Protein AF-A0A3A2ZP68-F1 (afdb_monomer_lite)

Structure (mmCIF, N/CA/C/O backbone):
data_AF-A0A3A2ZP68-F1
#
_entry.id   AF-A0A3A2ZP68-F1
#
loop_
_atom_site.group_PDB
_atom_site.id
_atom_site.type_symbol
_atom_site.label_atom_id
_atom_site.label_alt_id
_atom_site.label_comp_id
_atom_site.label_asym_id
_atom_site.label_entity_id
_atom_site.label_seq_id
_atom_site.pdbx_PDB_ins_code
_atom_site.Cartn_x
_atom_site.Cartn_y
_atom_site.Cartn_z
_atom_site.occupancy
_atom_site.B_iso_or_equiv
_atom_site.auth_seq_id
_atom_site.auth_comp_id
_atom_site.auth_asym_id
_atom_site.auth_atom_id
_atom_site.pdbx_PDB_model_num
ATOM 1 N N . MET A 1 1 ? -14.254 -4.534 0.484 1.00 59.16 1 MET A N 1
ATOM 2 C CA . MET A 1 1 ? -13.164 -5.534 0.314 1.00 59.16 1 MET A CA 1
ATOM 3 C C . MET A 1 1 ? -13.073 -6.139 -1.090 1.00 59.16 1 MET A C 1
ATOM 5 O O . MET A 1 1 ? -11.967 -6.202 -1.612 1.00 59.16 1 MET A O 1
ATOM 9 N N . ALA A 1 2 ? -14.177 -6.556 -1.731 1.00 69.75 2 ALA A N 1
ATOM 10 C CA . ALA A 1 2 ? -14.132 -7.101 -3.101 1.00 69.75 2 ALA A CA 1
ATOM 11 C C . ALA A 1 2 ? -13.522 -6.118 -4.128 1.00 69.75 2 ALA A C 1
ATOM 13 O O . ALA A 1 2 ? -12.656 -6.515 -4.902 1.00 69.75 2 ALA A O 1
ATOM 14 N N . ASN A 1 3 ? -13.886 -4.831 -4.035 1.00 83.38 3 ASN A N 1
ATOM 15 C CA . ASN A 1 3 ? -13.344 -3.747 -4.866 1.00 83.38 3 ASN A CA 1
ATOM 16 C C . ASN A 1 3 ? -11.812 -3.588 -4.712 1.00 83.38 3 ASN A C 1
ATOM 18 O O . ASN A 1 3 ? -11.081 -3.606 -5.694 1.00 83.38 3 ASN A O 1
ATOM 22 N N . ALA A 1 4 ? -11.292 -3.575 -3.477 1.00 87.81 4 ALA A N 1
ATOM 23 C CA . ALA A 1 4 ? -9.848 -3.477 -3.215 1.00 87.81 4 ALA A CA 1
ATOM 24 C C . ALA A 1 4 ? -9.041 -4.610 -3.884 1.00 87.81 4 ALA A C 1
ATOM 26 O O . ALA A 1 4 ? -7.982 -4.380 -4.470 1.00 87.81 4 ALA A O 1
ATOM 27 N N . MET A 1 5 ? -9.560 -5.842 -3.835 1.00 90.06 5 MET A N 1
ATOM 28 C CA . MET A 1 5 ? -8.917 -6.995 -4.474 1.00 90.06 5 MET A CA 1
ATOM 29 C C . MET A 1 5 ? -8.988 -6.948 -6.000 1.00 90.06 5 MET A C 1
ATOM 31 O O . MET A 1 5 ? -8.074 -7.431 -6.670 1.00 90.06 5 MET A O 1
ATOM 35 N N . GLU A 1 6 ? -10.059 -6.398 -6.562 1.00 92.06 6 GLU A N 1
ATOM 36 C CA . GLU A 1 6 ? -10.162 -6.160 -7.999 1.00 92.06 6 GLU A CA 1
ATOM 37 C C . GLU A 1 6 ? -9.165 -5.090 -8.455 1.00 92.06 6 GLU A C 1
ATOM 39 O O . GLU A 1 6 ? -8.379 -5.352 -9.367 1.00 92.06 6 GLU A O 1
ATOM 44 N N . GLN A 1 7 ? -9.095 -3.960 -7.745 1.00 91.50 7 GLN A N 1
ATOM 45 C CA . GLN A 1 7 ? -8.148 -2.881 -8.026 1.00 91.50 7 GLN A CA 1
ATOM 46 C C . GLN A 1 7 ? -6.696 -3.371 -7.972 1.00 91.50 7 GLN A C 1
ATOM 48 O O . GLN A 1 7 ? -5.915 -3.123 -8.892 1.00 91.50 7 GLN A O 1
ATOM 53 N N . LEU A 1 8 ? -6.337 -4.153 -6.947 1.00 93.19 8 LEU A N 1
ATOM 54 C CA . LEU A 1 8 ? -5.004 -4.748 -6.833 1.00 93.19 8 LEU A CA 1
ATOM 55 C C . LEU A 1 8 ? -4.684 -5.691 -8.004 1.00 93.19 8 LEU A C 1
ATOM 57 O O . LEU A 1 8 ? -3.565 -5.693 -8.519 1.00 93.19 8 LEU A O 1
ATOM 61 N N . ARG A 1 9 ? -5.653 -6.501 -8.449 1.00 92.81 9 ARG A N 1
ATOM 62 C CA . ARG A 1 9 ? -5.469 -7.393 -9.605 1.00 92.81 9 ARG A CA 1
ATOM 63 C C . ARG A 1 9 ? -5.262 -6.614 -10.895 1.00 92.81 9 ARG A C 1
ATOM 65 O O . ARG A 1 9 ? -4.487 -7.071 -11.732 1.00 92.81 9 ARG A O 1
ATOM 72 N N . THR A 1 10 ? -5.942 -5.486 -11.060 1.00 91.62 10 THR A N 1
ATOM 73 C CA . THR A 1 10 ? -5.745 -4.593 -12.204 1.00 91.62 10 THR A CA 1
ATOM 74 C C . THR A 1 10 ? -4.335 -4.012 -12.182 1.00 91.62 10 THR A C 1
ATOM 76 O O . THR A 1 10 ? -3.589 -4.251 -13.126 1.00 91.62 10 THR A O 1
ATOM 79 N N . LEU A 1 11 ? -3.899 -3.433 -11.057 1.00 91.50 11 LEU A N 1
ATOM 80 C CA . LEU A 1 11 ? -2.529 -2.921 -10.899 1.00 91.50 11 LEU A CA 1
ATOM 81 C C . LEU A 1 11 ? -1.460 -3.985 -11.196 1.00 91.50 11 LEU A C 1
ATOM 83 O O . LEU A 1 11 ? -0.482 -3.726 -11.896 1.00 91.50 11 LEU A O 1
ATOM 87 N N . LEU A 1 12 ? -1.657 -5.214 -10.709 1.00 90.75 12 LEU A N 1
ATOM 88 C CA . LEU A 1 12 ? -0.751 -6.329 -10.993 1.00 90.75 12 LEU A CA 1
ATOM 89 C C . LEU A 1 12 ? -0.748 -6.736 -12.470 1.00 90.75 12 LEU A C 1
ATOM 91 O O . LEU A 1 12 ? 0.290 -7.152 -12.984 1.00 90.75 12 LEU A O 1
ATOM 95 N N . LYS A 1 13 ? -1.894 -6.682 -13.156 1.00 89.06 13 LYS A N 1
ATOM 96 C CA . LYS A 1 13 ? -1.957 -6.967 -14.596 1.00 89.06 13 LYS A CA 1
ATOM 97 C C . LYS A 1 13 ? -1.229 -5.888 -15.388 1.00 89.06 13 LYS A C 1
ATOM 99 O O . LYS A 1 13 ? -0.482 -6.249 -16.294 1.00 89.06 13 LYS A O 1
ATOM 104 N N . ASP A 1 14 ? -1.401 -4.626 -15.018 1.00 85.94 14 ASP A N 1
ATOM 105 C CA . ASP A 1 14 ? -0.794 -3.490 -15.707 1.00 85.94 14 ASP A CA 1
ATOM 106 C C . ASP A 1 14 ? 0.735 -3.544 -15.617 1.00 85.94 14 ASP A C 1
ATOM 108 O O . ASP A 1 14 ? 1.416 -3.457 -16.638 1.00 85.94 14 ASP A O 1
ATOM 112 N N . GLU A 1 15 ? 1.289 -3.823 -14.433 1.00 84.44 15 GLU A N 1
ATOM 113 C CA . GLU A 1 15 ? 2.745 -3.943 -14.263 1.00 84.44 15 GLU A CA 1
ATOM 114 C C . GLU A 1 15 ? 3.328 -5.231 -14.879 1.00 84.44 15 GLU A C 1
ATOM 116 O O . GLU A 1 15 ? 4.492 -5.254 -15.275 1.00 84.44 15 GLU A O 1
ATOM 121 N N . ARG A 1 16 ? 2.548 -6.320 -14.996 1.00 80.88 16 ARG A N 1
ATOM 122 C CA . ARG A 1 16 ? 3.030 -7.596 -15.577 1.00 80.88 16 ARG A CA 1
ATOM 123 C C . ARG A 1 16 ? 2.875 -7.695 -17.093 1.00 80.88 16 ARG A C 1
ATOM 125 O O . ARG A 1 16 ? 3.571 -8.504 -17.703 1.00 80.88 16 ARG A O 1
ATOM 132 N N . ARG A 1 17 ? 1.919 -6.978 -17.690 1.00 74.38 17 ARG A N 1
ATOM 133 C CA . ARG A 1 17 ? 1.573 -7.079 -19.123 1.00 74.38 17 ARG A CA 1
ATOM 134 C C . ARG A 1 17 ? 1.768 -5.780 -19.897 1.00 74.38 17 ARG A C 1
ATOM 136 O O . ARG A 1 17 ? 1.651 -5.803 -21.120 1.00 74.38 17 ARG A O 1
ATOM 143 N N . GLY A 1 18 ? 2.049 -4.673 -19.218 1.00 69.62 18 GLY A N 1
ATOM 144 C CA . GLY A 1 18 ? 2.324 -3.402 -19.869 1.00 69.62 18 GLY A CA 1
ATOM 145 C C . GLY A 1 18 ? 3.644 -3.424 -20.652 1.00 69.62 18 GLY A C 1
ATOM 146 O O . GLY A 1 18 ? 4.587 -4.120 -20.263 1.00 69.62 18 GLY A O 1
ATOM 147 N N . PRO A 1 19 ? 3.746 -2.659 -21.754 1.00 72.88 19 PRO A N 1
ATOM 148 C CA . PRO A 1 19 ? 5.028 -2.417 -22.402 1.00 72.88 19 PRO A CA 1
ATOM 149 C C . PRO A 1 19 ? 5.997 -1.758 -21.408 1.00 72.88 19 PRO A C 1
ATOM 151 O O . PRO A 1 19 ? 5.599 -0.903 -20.616 1.00 72.88 19 PRO A O 1
ATOM 154 N N . LEU A 1 20 ? 7.275 -2.153 -21.452 1.00 70.44 20 LEU A N 1
ATOM 155 C CA . LEU A 1 20 ? 8.339 -1.604 -20.602 1.00 70.44 20 LEU A CA 1
ATOM 156 C C . LEU A 1 20 ? 8.630 -0.148 -20.994 1.00 70.44 20 LEU A C 1
ATOM 158 O O . LEU A 1 20 ? 9.574 0.144 -21.726 1.00 70.44 20 LEU A O 1
ATOM 162 N N . GLN A 1 21 ? 7.779 0.768 -20.545 1.00 79.06 21 GLN A N 1
ATOM 163 C CA . GLN A 1 21 ? 7.872 2.190 -20.835 1.00 79.06 21 GLN A CA 1
ATOM 164 C C . GLN A 1 21 ? 7.664 3.007 -19.566 1.00 79.06 21 GLN A C 1
ATOM 166 O O . GLN A 1 21 ? 6.819 2.713 -18.716 1.00 79.06 21 GLN A O 1
ATOM 171 N N . THR A 1 22 ? 8.481 4.042 -19.421 1.00 83.50 22 THR A N 1
ATOM 172 C CA . THR A 1 22 ? 8.373 4.993 -18.325 1.00 83.50 22 THR A CA 1
ATOM 173 C C . THR A 1 22 ? 8.751 6.377 -18.819 1.00 83.50 22 THR A C 1
ATOM 175 O O . THR A 1 22 ? 9.729 6.542 -19.542 1.00 83.50 22 THR A O 1
ATOM 178 N N . VAL A 1 23 ? 7.955 7.367 -18.424 1.00 84.38 23 VAL A N 1
ATOM 179 C CA . VAL A 1 23 ? 8.246 8.797 -18.617 1.00 84.38 23 VAL A CA 1
ATOM 180 C C . VAL A 1 23 ? 8.885 9.409 -17.368 1.00 84.38 23 VAL A C 1
ATOM 182 O O . VAL A 1 23 ? 9.080 10.617 -17.283 1.00 84.38 23 VAL A O 1
ATOM 185 N N . ASN A 1 24 ? 9.185 8.583 -16.362 1.00 87.69 24 ASN A N 1
ATOM 186 C CA . ASN A 1 24 ? 9.782 9.040 -15.121 1.00 87.69 24 ASN A CA 1
ATOM 187 C C . ASN A 1 24 ? 11.243 9.456 -15.363 1.00 87.69 24 ASN A C 1
ATOM 189 O O . ASN A 1 24 ? 12.063 8.637 -15.785 1.00 87.69 24 ASN A O 1
ATOM 193 N N . HIS A 1 25 ? 11.564 10.712 -15.052 1.00 85.19 25 HIS A N 1
ATOM 194 C CA . HIS A 1 25 ? 12.891 11.293 -15.262 1.00 85.19 25 HIS A CA 1
ATOM 195 C C . HIS A 1 25 ? 14.004 10.554 -14.499 1.00 85.19 25 HIS A C 1
ATOM 197 O O . HIS A 1 25 ? 15.108 10.426 -15.021 1.00 85.19 25 HIS A O 1
ATOM 203 N N . TYR A 1 26 ? 13.698 9.939 -13.349 1.00 87.88 26 TYR A N 1
ATOM 204 C CA . TYR A 1 26 ? 14.665 9.144 -12.585 1.00 87.88 26 TYR A CA 1
ATOM 205 C C . TYR A 1 26 ? 15.138 7.881 -13.312 1.00 87.88 26 TYR A C 1
ATOM 207 O O . TYR A 1 26 ? 16.093 7.246 -12.869 1.00 87.88 26 TYR A O 1
ATOM 215 N N . PHE A 1 27 ? 14.484 7.450 -14.396 1.00 89.69 27 PHE A N 1
ATOM 216 C CA . PHE A 1 27 ? 14.969 6.309 -15.172 1.00 89.69 27 PHE A CA 1
ATOM 217 C C . PHE A 1 27 ? 16.373 6.567 -15.734 1.00 89.69 27 PHE A C 1
ATOM 219 O O . PHE A 1 27 ? 17.237 5.696 -15.621 1.00 89.69 27 PHE A O 1
ATOM 226 N N . ALA A 1 28 ? 16.610 7.766 -16.277 1.00 88.81 28 ALA A N 1
ATOM 227 C CA . ALA A 1 28 ? 17.911 8.147 -16.818 1.00 88.81 28 ALA A CA 1
ATOM 228 C C . ALA A 1 28 ? 18.984 8.177 -15.718 1.00 88.81 28 ALA A C 1
ATOM 230 O O . ALA A 1 28 ? 20.053 7.591 -15.892 1.00 88.81 28 ALA A O 1
ATOM 231 N N . ASP A 1 29 ? 18.658 8.757 -14.560 1.00 91.25 29 ASP A N 1
ATOM 232 C CA . ASP A 1 29 ? 19.562 8.830 -13.407 1.00 91.25 29 ASP A CA 1
ATOM 233 C C . ASP A 1 29 ? 19.895 7.438 -12.854 1.00 91.25 29 ASP A C 1
ATOM 235 O O . ASP A 1 29 ? 21.055 7.108 -12.608 1.00 91.25 29 ASP A O 1
ATOM 239 N N . ASN A 1 30 ? 18.884 6.571 -12.718 1.00 89.31 30 ASN A N 1
ATOM 240 C CA . ASN A 1 30 ? 19.071 5.188 -12.280 1.00 89.31 30 ASN A CA 1
ATOM 241 C C . ASN A 1 30 ? 19.948 4.394 -13.255 1.00 89.31 30 ASN A C 1
ATOM 243 O O . ASN A 1 30 ? 20.747 3.564 -12.811 1.00 89.31 30 ASN A O 1
ATOM 247 N N . LEU A 1 31 ? 19.800 4.636 -14.561 1.00 90.94 31 LEU A N 1
ATOM 248 C CA . LEU A 1 31 ? 20.602 3.988 -15.593 1.00 90.94 31 LEU A CA 1
ATOM 249 C C . LEU A 1 31 ? 22.055 4.455 -15.546 1.00 90.94 31 LEU A C 1
ATOM 251 O O . LEU A 1 31 ? 22.953 3.615 -15.588 1.00 90.94 31 LEU A O 1
ATOM 255 N N . ALA A 1 32 ? 22.289 5.760 -15.405 1.00 89.44 32 ALA A N 1
ATOM 256 C CA . ALA A 1 32 ? 23.627 6.315 -15.233 1.00 89.44 32 ALA A CA 1
ATOM 257 C C . ALA A 1 32 ? 24.313 5.731 -13.988 1.00 89.44 32 ALA A C 1
ATOM 259 O O . ALA A 1 32 ? 25.397 5.162 -14.102 1.00 89.44 32 ALA A O 1
ATOM 260 N N . ALA A 1 33 ? 23.634 5.752 -12.838 1.00 88.81 33 ALA A N 1
ATOM 261 C CA . ALA A 1 33 ? 24.162 5.210 -11.588 1.00 88.81 33 ALA A CA 1
ATOM 262 C C . ALA A 1 33 ? 24.459 3.702 -11.673 1.00 88.81 33 ALA A C 1
ATOM 264 O O . ALA A 1 33 ? 25.475 3.230 -11.169 1.00 88.81 33 ALA A O 1
ATOM 265 N N . THR A 1 34 ? 23.593 2.926 -12.336 1.00 88.94 34 THR A N 1
ATOM 266 C CA . THR A 1 34 ? 23.800 1.478 -12.502 1.00 88.94 34 THR A CA 1
ATOM 267 C C . THR A 1 34 ? 24.992 1.180 -13.423 1.00 88.94 34 THR A C 1
ATOM 269 O O . THR A 1 34 ? 25.767 0.261 -13.149 1.00 88.94 34 THR A O 1
ATOM 272 N N . ARG A 1 35 ? 25.174 1.970 -14.489 1.00 87.75 35 ARG A N 1
ATOM 273 C CA . ARG A 1 35 ? 26.330 1.858 -15.392 1.00 87.75 35 ARG A CA 1
ATOM 274 C C . ARG A 1 35 ? 27.636 2.234 -14.698 1.00 87.75 35 ARG A C 1
ATOM 276 O O . ARG A 1 35 ? 28.637 1.550 -14.892 1.00 87.75 35 ARG A O 1
ATOM 283 N N . GLU A 1 36 ? 27.625 3.280 -13.878 1.00 85.25 36 GLU A N 1
ATOM 284 C CA . GLU A 1 36 ? 28.784 3.706 -13.089 1.00 85.25 36 GLU A CA 1
ATOM 285 C C . GLU A 1 36 ? 29.184 2.647 -12.052 1.00 85.25 36 GLU A C 1
ATOM 287 O O . GLU A 1 36 ? 30.341 2.226 -12.022 1.00 85.25 36 GLU A O 1
ATOM 292 N N . GLU A 1 37 ? 28.221 2.128 -11.280 1.00 83.94 37 GLU A N 1
ATOM 293 C CA . GLU A 1 37 ? 28.422 1.007 -10.347 1.00 83.94 37 GLU A CA 1
ATOM 294 C C . GLU A 1 37 ? 29.089 -0.183 -11.057 1.00 83.94 37 GLU A C 1
ATOM 296 O O . GLU A 1 37 ? 30.061 -0.769 -10.567 1.00 83.94 37 GLU A O 1
ATOM 301 N N . ARG A 1 38 ? 28.608 -0.514 -12.260 1.00 81.75 38 ARG A N 1
ATOM 302 C CA . ARG A 1 38 ? 29.172 -1.601 -13.057 1.00 81.75 38 ARG A CA 1
ATOM 303 C C . ARG A 1 38 ? 30.585 -1.307 -13.538 1.00 81.75 38 ARG A C 1
ATOM 305 O O . ARG A 1 38 ? 31.433 -2.194 -13.435 1.00 81.75 38 ARG A O 1
ATOM 312 N N . PHE A 1 39 ? 30.838 -0.107 -14.050 1.00 77.94 39 PHE A N 1
ATOM 313 C CA . PHE A 1 39 ? 32.158 0.302 -14.520 1.00 77.94 39 PHE A CA 1
ATOM 314 C C . PHE A 1 39 ? 33.201 0.184 -13.402 1.00 77.94 39 PHE A C 1
ATOM 316 O O . PHE A 1 39 ? 34.254 -0.421 -13.600 1.00 77.94 39 PHE A O 1
ATOM 323 N N . LEU A 1 40 ? 32.858 0.653 -12.199 1.00 73.62 40 LEU A N 1
ATOM 324 C CA . LEU A 1 40 ? 33.704 0.525 -11.012 1.00 73.62 40 LEU A CA 1
ATOM 325 C C . LEU A 1 40 ? 33.939 -0.942 -10.619 1.00 73.62 40 LEU A C 1
ATOM 327 O O . LEU A 1 40 ? 35.036 -1.304 -10.201 1.00 73.62 40 LEU A O 1
ATOM 331 N N . SER A 1 41 ? 32.935 -1.808 -10.789 1.00 69.50 41 SER A N 1
ATOM 332 C CA . SER A 1 41 ? 33.039 -3.231 -10.435 1.00 69.50 41 SER A CA 1
ATOM 333 C C . SER A 1 41 ? 33.843 -4.088 -11.427 1.00 69.50 41 SER A C 1
ATOM 335 O O . SER A 1 41 ? 34.263 -5.193 -11.075 1.00 69.50 41 SER A O 1
ATOM 337 N N . LYS A 1 42 ? 34.052 -3.632 -12.672 1.00 65.69 42 LYS A N 1
ATOM 338 C CA . LYS A 1 42 ? 34.622 -4.457 -13.753 1.00 65.69 42 LYS A CA 1
ATOM 339 C C . LYS A 1 42 ? 35.590 -3.673 -14.647 1.00 65.69 42 LYS A C 1
ATOM 341 O O . LYS A 1 42 ? 35.252 -3.265 -15.752 1.00 65.69 42 LYS A O 1
ATOM 346 N N . LEU A 1 43 ? 36.854 -3.588 -14.233 1.00 61.47 43 LEU A N 1
ATOM 347 C CA . LEU A 1 43 ? 37.968 -3.053 -15.037 1.00 61.47 43 LEU A CA 1
ATOM 348 C C . LEU A 1 43 ? 38.523 -4.066 -16.068 1.00 61.47 43 LEU A C 1
ATOM 350 O O . LEU A 1 43 ? 39.736 -4.249 -16.174 1.00 61.47 43 LEU A O 1
ATOM 354 N N . LYS A 1 44 ? 37.670 -4.776 -16.822 1.00 63.38 44 LYS A N 1
ATOM 355 C CA . LYS A 1 44 ? 38.120 -5.788 -17.803 1.00 63.38 44 LYS A CA 1
ATOM 356 C C . LYS A 1 44 ? 37.536 -5.519 -19.190 1.00 63.38 44 LYS A C 1
ATOM 358 O O . LYS A 1 44 ? 36.338 -5.298 -19.315 1.00 63.38 44 LYS A O 1
ATOM 363 N N . LYS A 1 45 ? 38.375 -5.577 -20.235 1.00 63.28 45 LYS A N 1
ATOM 364 C CA . LYS A 1 45 ? 37.937 -5.524 -21.644 1.00 63.28 45 LYS A CA 1
ATOM 365 C C . LYS A 1 45 ? 36.964 -6.677 -21.910 1.00 63.28 45 LYS A C 1
ATOM 367 O O . LYS A 1 45 ? 37.362 -7.835 -21.794 1.00 63.28 45 LYS A O 1
ATOM 372 N N . ARG A 1 46 ? 35.719 -6.351 -22.255 1.00 68.00 46 ARG A N 1
ATOM 373 C CA . ARG A 1 46 ? 34.681 -7.313 -22.650 1.00 68.00 46 ARG A CA 1
ATOM 374 C C . ARG A 1 46 ? 34.519 -7.328 -24.170 1.00 68.00 46 ARG A C 1
ATOM 376 O O . ARG A 1 46 ? 34.895 -6.371 -24.846 1.00 68.00 46 ARG A O 1
ATOM 383 N N . SER A 1 47 ? 33.982 -8.427 -24.694 1.00 80.00 47 SER A N 1
ATOM 384 C CA . SER A 1 47 ? 33.520 -8.494 -26.087 1.00 80.00 47 SER A CA 1
ATOM 385 C C . SER A 1 47 ? 32.286 -7.602 -26.280 1.00 80.00 47 SER A C 1
ATOM 387 O O . SER A 1 47 ? 31.557 -7.342 -25.321 1.00 80.00 47 SER A O 1
ATOM 389 N N . ASN A 1 48 ? 32.016 -7.181 -27.517 1.00 81.19 48 ASN A N 1
ATOM 390 C CA . ASN A 1 48 ? 30.826 -6.395 -27.859 1.00 81.19 48 ASN A CA 1
ATOM 391 C C . ASN A 1 48 ? 29.522 -7.100 -27.441 1.00 81.19 48 ASN A C 1
ATOM 393 O O . ASN A 1 48 ? 28.602 -6.445 -26.958 1.00 81.19 48 ASN A O 1
ATOM 397 N N . ASP A 1 49 ? 29.464 -8.431 -27.552 1.00 86.75 49 ASP A N 1
ATOM 398 C CA . ASP A 1 49 ? 28.276 -9.213 -27.183 1.00 86.75 49 ASP A CA 1
ATOM 399 C C . ASP A 1 49 ? 28.003 -9.173 -25.674 1.00 86.75 49 ASP A C 1
ATOM 401 O O . ASP A 1 49 ? 26.864 -9.024 -25.235 1.00 86.75 49 ASP A O 1
ATOM 405 N N . GLU A 1 50 ? 29.056 -9.252 -24.856 1.00 85.62 50 GLU A N 1
ATOM 406 C CA . GLU A 1 50 ? 28.923 -9.162 -23.399 1.00 85.62 50 GLU A CA 1
ATOM 407 C C . GLU A 1 50 ? 28.489 -7.760 -22.959 1.00 85.62 50 GLU A C 1
ATOM 409 O O . GLU A 1 50 ? 27.726 -7.630 -22.001 1.00 85.62 50 GLU A O 1
ATOM 414 N N . GLN A 1 51 ? 28.948 -6.722 -23.664 1.00 83.62 51 GLN A N 1
ATOM 415 C CA . GLN A 1 51 ? 28.527 -5.346 -23.415 1.00 83.62 51 GLN A CA 1
ATOM 416 C C . GLN A 1 51 ? 27.042 -5.150 -23.745 1.00 83.62 51 GLN A C 1
ATOM 418 O O . GLN A 1 51 ? 26.323 -4.533 -22.965 1.00 83.62 51 GLN A O 1
ATOM 423 N N . ALA A 1 52 ? 26.558 -5.729 -24.847 1.00 88.50 52 ALA A N 1
ATOM 424 C CA . ALA A 1 52 ? 25.145 -5.660 -25.211 1.00 88.50 52 ALA A CA 1
ATOM 425 C C . ALA A 1 52 ? 24.243 -6.341 -24.164 1.00 88.50 52 ALA A C 1
ATOM 427 O O . ALA A 1 52 ? 23.200 -5.801 -23.792 1.00 88.50 52 ALA A O 1
ATOM 428 N N . VAL A 1 53 ? 24.659 -7.503 -23.644 1.00 90.50 53 VAL A N 1
ATOM 429 C CA . VAL A 1 53 ? 23.949 -8.199 -22.553 1.00 90.50 53 VAL A CA 1
ATOM 430 C C . VAL A 1 53 ? 23.904 -7.337 -21.291 1.00 90.50 53 VAL A C 1
ATOM 432 O O . VAL A 1 53 ? 22.854 -7.201 -20.658 1.00 90.50 53 VAL A O 1
ATOM 435 N N . ASP A 1 54 ? 25.036 -6.736 -20.937 1.00 88.12 54 ASP A N 1
ATOM 436 C CA . ASP A 1 54 ? 25.148 -5.832 -19.802 1.00 88.12 54 ASP A CA 1
ATOM 437 C C . ASP A 1 54 ? 24.214 -4.614 -19.961 1.00 88.12 54 ASP A C 1
ATOM 439 O O . ASP A 1 54 ? 23.458 -4.289 -19.039 1.00 88.12 54 ASP A O 1
ATOM 443 N N . ASP A 1 55 ? 24.204 -3.972 -21.126 1.00 88.88 55 ASP A N 1
ATOM 444 C CA . ASP A 1 55 ? 23.370 -2.798 -21.389 1.00 88.88 55 ASP A CA 1
ATOM 445 C C . ASP A 1 55 ? 21.876 -3.116 -21.259 1.00 88.88 55 ASP A C 1
ATOM 447 O O . ASP A 1 55 ? 21.142 -2.378 -20.596 1.00 88.88 55 ASP A O 1
ATOM 451 N N . ILE A 1 56 ? 21.428 -4.246 -21.816 1.00 91.38 56 ILE A N 1
ATOM 452 C CA . ILE A 1 56 ? 20.044 -4.718 -21.663 1.00 91.38 56 ILE A CA 1
ATOM 453 C C . ILE A 1 56 ? 19.724 -4.937 -20.183 1.00 91.38 56 ILE A C 1
ATOM 455 O O . ILE A 1 56 ? 18.682 -4.492 -19.697 1.00 91.38 56 ILE A O 1
ATOM 459 N N . HIS A 1 57 ? 20.625 -5.582 -19.441 1.00 91.94 57 HIS A N 1
ATOM 460 C CA . HIS A 1 57 ? 20.434 -5.806 -18.014 1.00 91.94 57 HIS A CA 1
ATOM 461 C C . HIS A 1 57 ? 20.311 -4.487 -17.233 1.00 91.94 57 HIS A C 1
ATOM 463 O O . HIS A 1 57 ? 19.466 -4.379 -16.345 1.00 91.94 57 HIS A O 1
ATOM 469 N N . ASP A 1 58 ? 21.130 -3.476 -17.528 1.00 91.19 58 ASP A N 1
ATOM 470 C CA . ASP A 1 58 ? 21.086 -2.192 -16.814 1.00 91.19 58 ASP A CA 1
ATOM 471 C C . ASP A 1 58 ? 19.827 -1.394 -17.118 1.00 91.19 58 ASP A C 1
ATOM 473 O O . ASP A 1 58 ? 19.252 -0.788 -16.208 1.00 91.19 58 ASP A O 1
ATOM 477 N N . ILE A 1 59 ? 19.354 -1.455 -18.362 1.00 91.19 59 ILE A N 1
ATOM 478 C CA . ILE A 1 59 ? 18.064 -0.893 -18.767 1.00 91.19 59 ILE A CA 1
ATOM 479 C C . ILE A 1 59 ? 16.938 -1.561 -17.972 1.00 91.19 59 ILE A C 1
ATOM 481 O O . ILE A 1 59 ? 16.140 -0.867 -17.339 1.00 91.19 59 ILE A O 1
ATOM 485 N N . LEU A 1 60 ? 16.907 -2.898 -17.927 1.00 91.69 60 LEU A N 1
ATOM 486 C CA . LEU A 1 60 ? 15.885 -3.648 -17.193 1.00 91.69 60 LEU A CA 1
ATOM 487 C C . LEU A 1 60 ? 15.940 -3.376 -15.683 1.00 91.69 60 LEU A C 1
ATOM 489 O O . LEU A 1 60 ? 14.904 -3.111 -15.073 1.00 91.69 60 LEU A O 1
ATOM 493 N N . LYS A 1 61 ? 17.135 -3.373 -15.077 1.00 91.38 61 LYS A N 1
ATOM 494 C CA . LYS A 1 61 ? 17.330 -3.083 -13.644 1.00 91.38 61 LYS A CA 1
ATOM 495 C C . LYS A 1 61 ? 16.839 -1.677 -13.297 1.00 91.38 61 LYS A C 1
ATOM 497 O O . LYS A 1 61 ? 16.129 -1.493 -12.308 1.00 91.38 61 LYS A O 1
ATOM 502 N N . SER A 1 62 ? 17.193 -0.688 -14.113 1.00 91.06 62 SER A N 1
ATOM 503 C CA . SER A 1 62 ? 16.807 0.714 -13.906 1.00 91.06 62 SER A CA 1
ATOM 504 C C . SER A 1 62 ? 15.309 0.928 -14.092 1.00 91.06 62 SER A C 1
ATOM 506 O O . SER A 1 62 ? 14.685 1.632 -13.298 1.00 91.06 62 SER A O 1
ATOM 508 N N . PHE A 1 63 ? 14.711 0.267 -15.083 1.00 91.06 63 PHE A N 1
ATOM 509 C CA . PHE A 1 63 ? 13.268 0.291 -15.295 1.00 91.06 63 PHE A CA 1
ATOM 510 C C . PHE A 1 63 ? 12.530 -0.324 -14.105 1.00 91.06 63 PHE A C 1
ATOM 512 O O . PHE A 1 63 ? 11.621 0.292 -13.550 1.00 91.06 63 PHE A O 1
ATOM 519 N N . TYR A 1 64 ? 12.963 -1.507 -13.666 1.00 90.81 64 TYR A N 1
ATOM 520 C CA . TYR A 1 64 ? 12.329 -2.230 -12.570 1.00 90.81 64 TYR A CA 1
ATOM 521 C C . TYR A 1 64 ? 12.356 -1.434 -11.258 1.00 90.81 64 TYR A C 1
ATOM 523 O O . TYR A 1 64 ? 11.361 -1.406 -10.535 1.00 90.81 64 TYR A O 1
ATOM 531 N N . LYS A 1 65 ? 13.444 -0.699 -10.977 1.00 91.38 65 LYS A N 1
ATOM 532 C CA . LYS A 1 65 ? 13.514 0.228 -9.830 1.00 91.38 65 LYS A CA 1
ATOM 533 C C . LYS A 1 65 ? 12.395 1.274 -9.849 1.00 91.38 65 LYS A C 1
ATOM 535 O O . LYS A 1 65 ? 11.841 1.583 -8.797 1.00 91.38 65 LYS A O 1
ATOM 540 N N . VAL A 1 66 ? 12.069 1.826 -11.017 1.00 91.88 66 VAL A N 1
ATOM 541 C CA . VAL A 1 66 ? 10.989 2.814 -11.166 1.00 91.88 66 VAL A CA 1
ATOM 542 C C . VAL A 1 66 ? 9.620 2.141 -11.069 1.00 91.88 66 VAL A C 1
ATOM 544 O O . VAL A 1 66 ? 8.759 2.621 -10.333 1.00 91.88 66 VAL A O 1
ATOM 547 N N . ALA A 1 67 ? 9.430 1.021 -11.771 1.00 90.62 67 ALA A N 1
ATOM 548 C CA . ALA A 1 67 ? 8.170 0.282 -11.790 1.00 90.62 67 ALA A CA 1
ATOM 549 C C . ALA A 1 67 ? 7.756 -0.192 -10.387 1.00 90.62 67 ALA A C 1
ATOM 551 O O . ALA A 1 67 ? 6.609 -0.009 -9.995 1.00 90.62 67 ALA A O 1
ATOM 552 N N . MET A 1 68 ? 8.695 -0.705 -9.583 1.00 90.94 68 MET A N 1
ATOM 553 C CA . MET A 1 68 ? 8.413 -1.114 -8.202 1.00 90.94 68 MET A CA 1
ATOM 554 C C . MET A 1 68 ? 7.920 0.038 -7.324 1.00 90.94 68 MET A C 1
ATOM 556 O O . MET A 1 68 ? 6.971 -0.139 -6.564 1.00 90.94 68 MET A O 1
ATOM 560 N N . LYS A 1 69 ? 8.557 1.214 -7.416 1.00 91.56 69 LYS A N 1
ATOM 561 C CA . LYS A 1 69 ? 8.136 2.391 -6.641 1.00 91.56 69 LYS A CA 1
ATOM 562 C C . LYS A 1 69 ? 6.722 2.810 -7.031 1.00 91.56 69 LYS A C 1
ATOM 564 O O . LYS A 1 69 ? 5.863 2.915 -6.168 1.00 91.56 69 LYS A O 1
ATOM 569 N N . ARG A 1 70 ? 6.465 2.921 -8.338 1.00 91.38 70 ARG A N 1
ATOM 570 C CA . ARG A 1 70 ? 5.137 3.240 -8.877 1.00 91.38 70 ARG A CA 1
ATOM 571 C C . ARG A 1 70 ? 4.076 2.237 -8.427 1.00 91.38 70 ARG A C 1
ATOM 573 O O . ARG A 1 70 ? 2.986 2.644 -8.041 1.00 91.38 70 ARG A O 1
ATOM 580 N N . PHE A 1 71 ? 4.380 0.942 -8.479 1.00 92.62 71 PHE A N 1
ATOM 581 C CA . PHE A 1 71 ? 3.459 -0.095 -8.027 1.00 92.62 71 PHE A CA 1
ATOM 582 C C . PHE A 1 71 ? 3.120 0.068 -6.544 1.00 92.62 71 PHE A C 1
ATOM 584 O O . PHE A 1 71 ? 1.944 0.072 -6.194 1.00 92.62 71 PHE A O 1
ATOM 591 N N . ASN A 1 72 ? 4.130 0.254 -5.691 1.00 94.25 72 ASN A N 1
ATOM 592 C CA . ASN A 1 72 ? 3.917 0.457 -4.260 1.00 94.25 72 ASN A CA 1
ATOM 593 C C . ASN A 1 72 ? 3.060 1.697 -3.984 1.00 94.25 72 ASN A C 1
ATOM 595 O O . ASN A 1 72 ? 2.078 1.591 -3.253 1.00 94.25 72 ASN A O 1
ATOM 599 N N . ASP A 1 73 ? 3.377 2.829 -4.614 1.00 94.38 73 ASP A N 1
ATOM 600 C CA . ASP A 1 73 ? 2.604 4.065 -4.459 1.00 94.38 73 ASP A CA 1
ATOM 601 C C . ASP A 1 73 ? 1.147 3.858 -4.898 1.00 94.38 73 ASP A C 1
ATOM 603 O O . ASP A 1 73 ? 0.211 4.236 -4.195 1.00 94.38 73 ASP A O 1
ATOM 607 N N . ASN A 1 74 ? 0.935 3.174 -6.026 1.00 93.25 74 ASN A N 1
ATOM 608 C CA . ASN A 1 74 ? -0.404 2.866 -6.517 1.00 93.25 74 ASN A CA 1
ATOM 609 C C . ASN A 1 74 ? -1.178 1.932 -5.584 1.00 93.25 74 ASN A C 1
ATOM 611 O O . ASN A 1 74 ? -2.381 2.115 -5.418 1.00 93.25 74 ASN A O 1
ATOM 615 N N . VAL A 1 75 ? -0.530 0.944 -4.964 1.00 94.75 75 VAL A N 1
ATOM 616 C CA . VAL A 1 75 ? -1.192 0.075 -3.981 1.00 94.75 75 VAL A CA 1
ATOM 617 C C . VAL A 1 75 ? -1.604 0.878 -2.751 1.00 94.75 75 VAL A C 1
ATOM 619 O O . VAL A 1 75 ? -2.751 0.769 -2.318 1.00 94.75 75 VAL A O 1
ATOM 622 N N . VAL A 1 76 ? -0.710 1.708 -2.212 1.00 94.56 76 VAL A N 1
ATOM 623 C CA . VAL A 1 76 ? -1.013 2.540 -1.040 1.00 94.56 76 VAL A CA 1
ATOM 624 C C . VAL A 1 76 ? -2.187 3.470 -1.340 1.00 94.56 76 VAL A C 1
ATOM 626 O O . VAL A 1 76 ? -3.206 3.405 -0.660 1.00 94.56 76 VAL A O 1
ATOM 629 N N . VAL A 1 77 ? -2.105 4.257 -2.409 1.00 92.69 77 VAL A N 1
ATOM 630 C CA . VAL A 1 77 ? -3.125 5.271 -2.704 1.00 92.69 77 VAL A CA 1
ATOM 631 C C . VAL A 1 77 ? -4.436 4.635 -3.174 1.00 92.69 77 VAL A C 1
ATOM 633 O O . VAL A 1 77 ? -5.519 4.965 -2.694 1.00 92.69 77 VAL A O 1
ATOM 636 N N . GLN A 1 78 ? -4.380 3.713 -4.138 1.00 91.94 78 GLN A N 1
ATOM 637 C CA . GLN A 1 78 ? -5.602 3.223 -4.780 1.00 91.94 78 GLN A CA 1
ATOM 638 C C . GLN A 1 78 ? -6.278 2.113 -3.981 1.00 91.94 78 GLN A C 1
ATOM 640 O O . GLN A 1 78 ? -7.503 2.055 -3.954 1.00 91.94 78 GLN A O 1
ATOM 645 N N . VAL A 1 79 ? -5.512 1.226 -3.345 1.00 92.19 79 VAL A N 1
ATOM 646 C CA . VAL A 1 79 ? -6.083 0.076 -2.632 1.00 92.19 79 VAL A CA 1
ATOM 647 C C . VAL A 1 79 ? -6.292 0.412 -1.162 1.00 92.19 79 VAL A C 1
ATOM 649 O O . VAL A 1 79 ? -7.389 0.209 -0.648 1.00 92.19 79 VAL A O 1
ATOM 652 N N . VAL A 1 80 ? -5.272 0.931 -0.478 1.00 90.62 80 VAL A N 1
ATOM 653 C CA . VAL A 1 80 ? -5.362 1.180 0.967 1.00 90.62 80 VAL A CA 1
ATOM 654 C C . VAL A 1 80 ? -6.158 2.450 1.243 1.00 90.62 80 VAL A C 1
ATOM 656 O O . VAL A 1 80 ? -7.229 2.380 1.842 1.00 90.62 80 VAL A O 1
ATOM 659 N N . GLU A 1 81 ? -5.682 3.598 0.775 1.00 90.06 81 GLU A N 1
ATOM 660 C CA . GLU A 1 81 ? -6.311 4.880 1.089 1.00 90.06 81 GLU A CA 1
ATOM 661 C C . GLU A 1 81 ? -7.706 4.977 0.481 1.00 90.06 81 GLU A C 1
ATOM 663 O O . GLU A 1 81 ? -8.662 5.234 1.199 1.00 90.06 81 GLU A O 1
ATOM 668 N N . ARG A 1 82 ? -7.865 4.708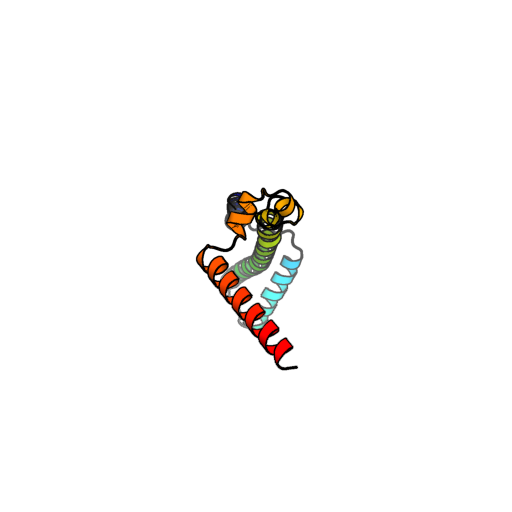 -0.819 1.00 88.62 82 ARG A N 1
ATOM 669 C CA . ARG A 1 82 ? -9.167 4.880 -1.476 1.00 88.62 82 ARG A CA 1
ATOM 670 C C . ARG A 1 82 ? -10.161 3.752 -1.185 1.00 88.62 82 ARG A C 1
ATOM 672 O O . ARG A 1 82 ? -11.306 4.045 -0.862 1.00 88.62 82 ARG A O 1
ATOM 679 N N . CYS A 1 83 ? -9.775 2.480 -1.320 1.00 88.44 83 CYS A N 1
ATOM 680 C CA . CYS A 1 83 ? -10.741 1.378 -1.193 1.00 88.44 83 CYS A CA 1
ATOM 681 C C . CYS A 1 83 ? -10.953 0.875 0.243 1.00 88.44 83 CYS A C 1
ATOM 683 O O . CYS A 1 83 ? -11.994 0.272 0.506 1.00 88.44 83 CYS A O 1
ATOM 685 N N . ILE A 1 84 ? -9.980 1.027 1.149 1.00 86.00 84 ILE A N 1
ATOM 686 C CA . ILE A 1 84 ? -10.103 0.530 2.532 1.00 86.00 84 ILE A CA 1
ATOM 687 C C . ILE A 1 84 ? -10.437 1.667 3.497 1.00 86.00 84 ILE A C 1
ATOM 689 O O . ILE A 1 84 ? -11.336 1.496 4.322 1.00 86.00 84 ILE A O 1
ATOM 693 N N . LEU A 1 85 ? -9.727 2.792 3.393 1.00 86.69 85 LEU A N 1
ATOM 694 C CA . LEU A 1 85 ? -9.858 3.927 4.312 1.00 86.69 85 LEU A CA 1
ATOM 695 C C . LEU A 1 85 ? -10.780 5.043 3.798 1.00 86.69 85 LEU A C 1
ATOM 697 O O . LEU A 1 85 ? -11.184 5.891 4.585 1.00 86.69 85 LEU A O 1
ATOM 701 N N . GLY A 1 86 ? -11.094 5.054 2.502 1.00 82.38 86 GLY A N 1
ATOM 702 C CA . GLY A 1 86 ? -11.887 6.102 1.864 1.00 82.38 86 GLY A CA 1
ATOM 703 C C . GLY A 1 86 ? -13.373 6.037 2.207 1.00 82.38 86 GLY A C 1
ATOM 704 O O . GLY A 1 86 ? -13.815 5.189 2.979 1.00 82.38 86 GLY A O 1
ATOM 705 N N . ASP A 1 87 ? -14.154 6.919 1.588 1.00 75.88 87 ASP A N 1
ATOM 706 C CA . ASP A 1 87 ? -15.571 7.160 1.912 1.00 75.88 87 ASP A CA 1
ATOM 707 C C . ASP A 1 87 ? -16.499 5.950 1.696 1.00 75.88 87 ASP A C 1
ATOM 709 O O . ASP A 1 87 ? -17.545 5.845 2.328 1.00 75.88 87 ASP A O 1
ATOM 713 N N . GLU A 1 88 ? -16.101 4.994 0.856 1.00 72.38 88 GLU A N 1
ATOM 714 C CA . GLU A 1 88 ? -16.803 3.709 0.676 1.00 72.38 88 GLU A CA 1
ATOM 715 C C . GLU A 1 88 ? -16.048 2.526 1.317 1.00 72.38 88 GLU A C 1
ATOM 717 O O . GLU A 1 88 ? -16.332 1.349 1.070 1.00 72.38 88 GLU A O 1
ATOM 722 N N . GLY A 1 89 ? -15.018 2.834 2.101 1.00 75.31 89 GLY A N 1
ATOM 723 C CA . GLY A 1 89 ? -14.124 1.882 2.734 1.00 75.31 89 GLY A CA 1
ATOM 724 C C . GLY A 1 89 ? -14.721 1.241 3.982 1.00 75.31 89 GLY A C 1
ATOM 725 O O . GLY A 1 89 ? -15.618 1.770 4.632 1.00 75.31 89 GLY A O 1
ATOM 726 N N . ALA A 1 90 ? -14.178 0.085 4.370 1.00 72.19 90 ALA A N 1
ATOM 727 C CA . ALA A 1 90 ? -14.632 -0.630 5.566 1.00 72.19 90 ALA A CA 1
ATOM 728 C C . ALA A 1 90 ? -14.437 0.181 6.857 1.00 72.19 90 ALA A C 1
ATOM 730 O O . ALA A 1 90 ? -15.113 -0.077 7.848 1.00 72.19 90 ALA A O 1
ATOM 731 N N . PHE A 1 91 ? -13.523 1.154 6.844 1.00 72.44 91 PHE A N 1
ATOM 732 C CA . PHE A 1 91 ? -13.264 2.017 7.990 1.00 72.44 91 PHE A CA 1
ATOM 733 C C . PHE A 1 91 ? -14.414 2.993 8.278 1.00 72.44 91 PHE A C 1
ATOM 735 O O . PHE A 1 91 ? -14.627 3.360 9.430 1.00 72.44 91 PHE A O 1
ATOM 742 N N . GLN A 1 92 ? -15.206 3.348 7.263 1.00 73.12 92 GLN A N 1
ATOM 743 C CA . GLN A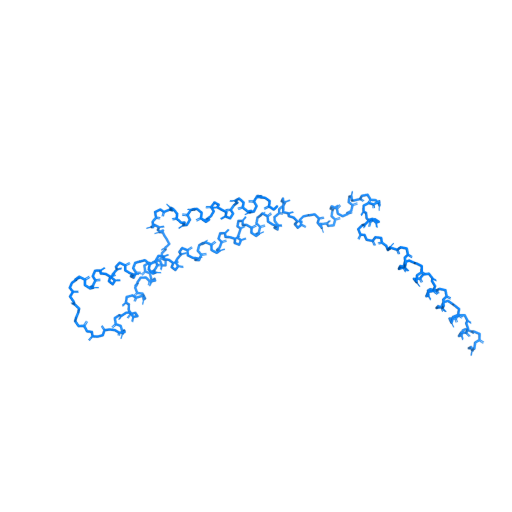 1 92 ? -16.363 4.224 7.445 1.00 73.12 92 GLN A CA 1
ATOM 744 C C . GLN A 1 92 ? -17.445 3.587 8.317 1.00 73.12 92 GLN A C 1
ATOM 746 O O . GLN A 1 92 ? -18.171 4.305 8.984 1.00 73.12 92 GLN A O 1
ATOM 751 N N . ALA A 1 93 ? -17.493 2.253 8.415 1.00 68.94 93 ALA A N 1
ATOM 752 C CA . ALA A 1 93 ? -18.447 1.536 9.264 1.00 68.94 93 ALA A CA 1
ATOM 753 C C . ALA A 1 93 ? -18.306 1.823 10.776 1.00 68.94 93 ALA A C 1
ATOM 755 O O . ALA A 1 93 ? -19.146 1.374 11.551 1.00 68.94 93 ALA A O 1
ATOM 756 N N . LEU A 1 94 ? -17.249 2.522 11.202 1.00 74.00 94 LEU A N 1
ATOM 757 C CA . LEU A 1 94 ? -16.974 2.851 12.605 1.00 74.00 94 LEU A CA 1
ATOM 758 C C . LEU A 1 94 ? -16.908 4.364 12.864 1.00 74.00 94 LEU A C 1
ATOM 760 O O . LEU A 1 94 ? -16.302 4.796 13.846 1.00 74.00 94 LEU A O 1
ATOM 764 N N . THR A 1 95 ? -17.497 5.189 11.998 1.00 81.69 95 THR A N 1
ATOM 765 C CA . THR A 1 95 ? -17.576 6.632 12.250 1.00 81.69 95 THR A CA 1
ATOM 766 C C . THR A 1 95 ? -18.595 6.967 13.339 1.00 81.69 95 THR A C 1
ATOM 768 O O . THR A 1 95 ? -19.587 6.250 13.492 1.00 81.69 95 THR A O 1
ATOM 771 N N . PRO A 1 96 ? -18.384 8.057 14.104 1.00 85.31 96 PRO A N 1
ATOM 772 C CA . PRO A 1 96 ? -19.340 8.513 15.111 1.00 85.31 96 PRO A CA 1
ATOM 773 C C . PRO A 1 96 ? -20.751 8.707 14.556 1.00 85.31 96 PRO A C 1
ATOM 775 O O . PRO A 1 96 ? -21.715 8.398 15.245 1.00 85.31 96 PRO A O 1
ATOM 778 N N . GLU A 1 97 ? -20.867 9.180 13.315 1.00 84.69 97 GLU A N 1
ATOM 779 C CA . GLU A 1 97 ? -22.139 9.361 12.620 1.00 84.69 97 GLU A CA 1
ATOM 780 C C . GLU A 1 97 ? -22.851 8.020 12.409 1.00 84.69 97 GLU A C 1
ATOM 782 O O . GLU A 1 97 ? -23.996 7.866 12.825 1.00 84.69 97 GLU A O 1
ATOM 787 N N . ILE A 1 98 ? -22.162 7.016 11.852 1.00 82.25 98 ILE A N 1
ATOM 788 C CA . ILE A 1 98 ? -22.762 5.691 11.633 1.00 82.25 98 ILE A CA 1
ATOM 789 C C . ILE A 1 98 ? -23.096 5.015 12.959 1.00 82.25 98 ILE A C 1
ATOM 791 O O . ILE A 1 98 ? -24.165 4.424 13.074 1.00 82.25 98 ILE A O 1
ATOM 795 N N . ILE A 1 99 ? -22.210 5.110 13.957 1.00 85.44 99 ILE A N 1
ATOM 796 C CA . ILE A 1 99 ? -22.436 4.549 15.295 1.00 85.44 99 ILE A CA 1
ATOM 797 C C . ILE A 1 99 ? -23.639 5.226 15.967 1.00 85.44 99 ILE A C 1
ATOM 799 O O . ILE A 1 99 ? -24.446 4.545 16.596 1.00 85.44 99 ILE A O 1
ATOM 803 N N . GLY A 1 100 ? -23.779 6.546 15.817 1.00 86.62 100 GLY A N 1
ATOM 804 C CA . GLY A 1 100 ? -24.906 7.317 16.343 1.00 86.62 100 GLY A CA 1
ATOM 805 C C . GLY A 1 100 ? -26.244 6.958 15.696 1.00 86.62 100 GLY A C 1
ATOM 806 O O . GLY A 1 100 ? -27.270 7.004 16.370 1.00 86.62 100 GLY A O 1
ATOM 807 N N . ASP A 1 101 ? -26.226 6.539 14.431 1.00 88.25 101 ASP A N 1
ATOM 808 C CA . ASP A 1 101 ? -27.409 6.080 13.697 1.00 88.25 101 ASP A CA 1
ATOM 809 C C . ASP A 1 101 ? -27.741 4.589 13.941 1.00 88.25 101 ASP A C 1
ATOM 811 O O . ASP A 1 101 ? -28.749 4.080 13.436 1.00 88.25 101 ASP A O 1
ATOM 815 N N . MET A 1 102 ? -26.926 3.852 14.710 1.00 89.88 102 MET A N 1
ATOM 816 C CA . MET A 1 102 ? -27.205 2.448 15.029 1.00 89.88 102 MET A CA 1
ATOM 817 C C . MET A 1 102 ? -28.390 2.319 15.988 1.00 89.88 102 MET A C 1
ATOM 819 O O . MET A 1 102 ? -28.538 3.065 16.950 1.00 89.88 102 MET A O 1
ATOM 823 N N . SER A 1 103 ? -29.220 1.296 15.774 1.00 92.31 103 SER A N 1
ATOM 824 C CA . SER A 1 103 ? -30.293 0.969 16.718 1.00 92.31 103 SER A CA 1
ATOM 825 C C . SER A 1 103 ? -29.738 0.449 18.047 1.00 92.31 103 SER A C 1
ATOM 827 O O . SER A 1 103 ? -28.762 -0.304 18.038 1.00 9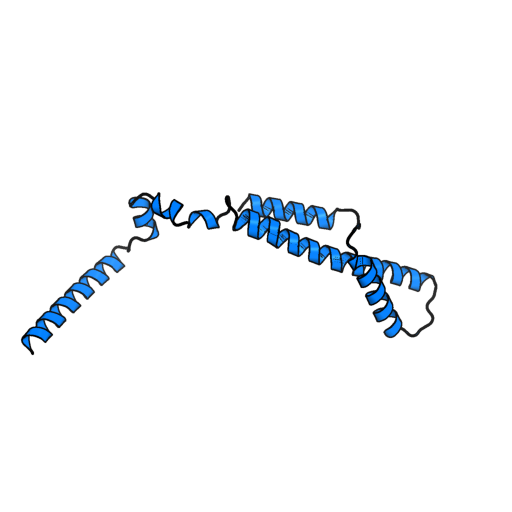2.31 103 SER A O 1
ATOM 829 N N . ASP A 1 104 ? -30.451 0.703 19.147 1.00 92.06 104 ASP A N 1
ATOM 830 C CA . ASP A 1 104 ? -30.119 0.189 20.485 1.00 92.06 104 ASP A CA 1
ATOM 831 C C . ASP A 1 104 ? -29.829 -1.317 20.496 1.00 92.06 104 ASP A C 1
ATOM 833 O O . ASP A 1 104 ? -28.870 -1.753 21.119 1.00 92.06 104 ASP A O 1
ATOM 837 N N . ARG A 1 105 ? -30.601 -2.116 19.745 1.00 91.75 105 ARG A N 1
ATOM 838 C CA . ARG A 1 105 ? -30.384 -3.571 19.640 1.00 91.75 105 ARG A CA 1
ATOM 839 C C . ARG A 1 105 ? -29.037 -3.922 19.011 1.00 91.75 105 ARG A C 1
ATOM 841 O O . ARG A 1 105 ? -28.358 -4.817 19.486 1.00 91.75 105 ARG A O 1
ATOM 848 N N . ALA A 1 106 ? -28.651 -3.220 17.948 1.00 90.00 106 ALA A N 1
ATOM 849 C CA . ALA A 1 106 ? -27.365 -3.444 17.288 1.00 90.00 106 ALA A CA 1
ATOM 850 C C . ALA A 1 106 ? -26.196 -3.011 18.186 1.00 90.00 106 ALA A C 1
ATOM 852 O O . ALA A 1 106 ? -25.165 -3.679 18.219 1.00 90.00 106 ALA A O 1
ATOM 853 N N . LEU A 1 107 ? -26.366 -1.921 18.940 1.00 89.12 107 LEU A N 1
ATOM 854 C CA . LEU A 1 107 ? -25.392 -1.492 19.943 1.00 89.12 107 LEU A CA 1
ATOM 855 C C . LEU A 1 107 ? -25.292 -2.495 21.097 1.00 89.12 107 LEU A C 1
ATOM 857 O O . LEU A 1 107 ? -24.190 -2.793 21.542 1.00 89.12 107 LEU A O 1
ATOM 861 N N . GLU A 1 108 ? -26.413 -3.053 21.550 1.00 89.88 108 GLU A N 1
ATOM 862 C CA . GLU A 1 108 ? -26.452 -4.088 22.584 1.00 89.88 108 GLU A CA 1
ATOM 863 C C . GLU A 1 108 ? -25.815 -5.400 22.101 1.00 89.88 108 GLU A C 1
ATOM 865 O O . GLU A 1 108 ? -25.055 -6.016 22.839 1.00 89.88 108 GLU A O 1
ATOM 870 N N . ASP A 1 109 ? -26.007 -5.787 20.840 1.00 89.50 109 ASP A N 1
ATOM 871 C CA . ASP A 1 109 ? -25.345 -6.965 20.268 1.00 89.50 109 ASP A CA 1
ATOM 872 C C . ASP A 1 109 ? -23.817 -6.788 20.148 1.00 89.50 109 ASP A C 1
ATOM 874 O O . ASP A 1 109 ? -23.063 -7.749 20.319 1.00 89.50 109 ASP A O 1
ATOM 878 N N . ILE A 1 110 ? -23.340 -5.575 19.839 1.00 88.25 110 ILE A N 1
ATOM 879 C CA . ILE A 1 110 ? -21.910 -5.292 19.617 1.00 88.25 110 ILE A CA 1
ATOM 880 C C . ILE A 1 110 ? -21.175 -4.980 20.926 1.00 88.25 110 ILE A C 1
ATOM 882 O O . ILE A 1 110 ? -20.057 -5.452 21.139 1.00 88.25 110 ILE A O 1
ATOM 886 N N . ALA A 1 111 ? -21.770 -4.144 21.773 1.00 88.06 111 ALA A N 1
ATOM 887 C CA . ALA A 1 111 ? -21.146 -3.570 22.963 1.00 88.06 111 ALA A CA 1
ATOM 888 C C . ALA A 1 111 ? -21.809 -4.015 24.275 1.00 88.06 111 ALA A C 1
ATOM 890 O O . ALA A 1 111 ? -21.300 -3.696 25.352 1.00 88.06 111 ALA A O 1
ATOM 891 N N . GLY A 1 112 ? -22.929 -4.737 24.210 1.00 90.31 112 GLY A N 1
ATOM 892 C CA . GLY A 1 112 ? -23.612 -5.246 25.390 1.00 90.31 112 GLY A CA 1
ATOM 893 C C . GLY A 1 112 ? -22.780 -6.291 26.121 1.00 90.31 112 GLY A C 1
ATOM 894 O O . GLY A 1 112 ? -22.121 -7.157 25.540 1.00 90.31 112 GLY A O 1
ATOM 895 N N . GLU A 1 113 ? -22.813 -6.211 27.446 1.00 92.00 113 GLU A N 1
ATOM 896 C CA . GLU A 1 113 ? -22.210 -7.231 28.288 1.00 92.00 113 GLU A CA 1
ATOM 897 C C . GLU A 1 113 ? -23.006 -8.533 28.171 1.00 92.00 113 GLU A C 1
ATOM 899 O O . GLU A 1 113 ? -24.235 -8.546 28.244 1.00 92.00 113 GLU A O 1
ATOM 904 N N . ASN A 1 114 ? -22.305 -9.664 28.076 1.00 90.50 114 ASN A N 1
ATOM 905 C CA . ASN A 1 114 ? -22.976 -10.947 28.223 1.00 90.50 114 ASN A CA 1
ATOM 906 C C . ASN A 1 114 ? -23.482 -11.134 29.667 1.00 90.50 114 ASN A C 1
ATOM 908 O O . ASN A 1 114 ? -23.004 -10.500 30.614 1.00 90.50 114 ASN A O 1
ATOM 912 N N . TYR A 1 115 ? -24.425 -12.061 29.845 1.00 91.31 115 TYR A N 1
ATOM 913 C CA . TYR A 1 115 ? -25.062 -12.297 31.142 1.00 91.31 115 TYR A CA 1
ATOM 914 C C . TYR A 1 115 ? -24.060 -12.583 32.273 1.00 91.31 115 TYR A C 1
ATOM 916 O O . TYR A 1 115 ? -24.218 -12.070 33.379 1.00 91.31 115 TYR A O 1
ATOM 924 N N . ALA A 1 116 ? -23.011 -13.366 32.004 1.00 93.12 116 ALA A N 1
ATOM 925 C CA . ALA A 1 116 ? -22.006 -13.704 33.009 1.00 93.12 116 ALA A CA 1
ATOM 926 C C . ALA A 1 116 ? -21.233 -12.463 33.489 1.00 93.12 116 ALA A C 1
ATOM 928 O O . ALA A 1 116 ? -21.055 -12.284 34.694 1.00 93.12 116 ALA A O 1
ATOM 929 N N . ILE A 1 117 ? -20.827 -11.587 32.564 1.00 93.12 117 ILE A N 1
ATOM 930 C CA . ILE A 1 117 ? -20.132 -10.332 32.876 1.00 93.12 117 ILE A CA 1
ATOM 9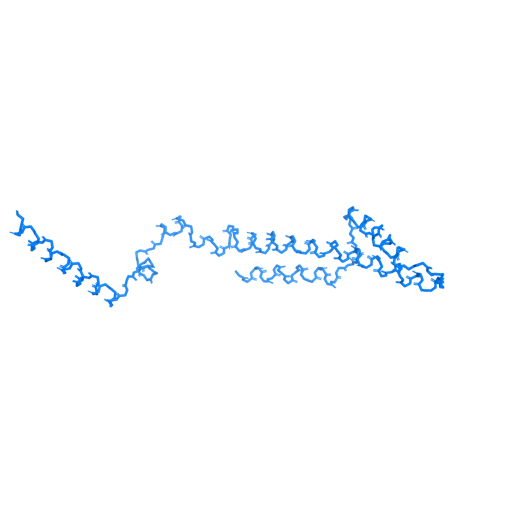31 C C . ILE A 1 117 ? -21.068 -9.385 33.633 1.00 93.12 117 ILE A C 1
ATOM 933 O O . ILE A 1 117 ? -20.695 -8.896 34.700 1.00 93.12 117 ILE A O 1
ATOM 937 N N . SER A 1 118 ? -22.305 -9.205 33.159 1.00 94.44 118 SER A N 1
ATOM 938 C CA . SER A 1 118 ? -23.280 -8.344 33.837 1.00 94.44 118 SER A CA 1
ATOM 939 C C . SER A 1 118 ? -23.614 -8.848 35.246 1.00 94.44 118 SER A C 1
ATOM 941 O O . SER A 1 118 ? -23.758 -8.046 36.170 1.00 94.44 118 SER A O 1
ATOM 943 N N . SER A 1 119 ? -23.725 -10.165 35.444 1.00 95.50 119 SER A N 1
ATOM 944 C CA . SER A 1 119 ? -23.971 -10.758 36.764 1.00 95.50 119 SER A CA 1
ATOM 945 C C . SER A 1 119 ? -22.789 -10.531 37.706 1.00 95.50 119 SER A C 1
ATOM 947 O O . SER A 1 119 ? -22.976 -10.068 38.831 1.00 95.50 119 SER A O 1
ATOM 949 N N . ALA A 1 120 ? -21.563 -10.785 37.237 1.00 96.00 120 ALA A N 1
ATOM 950 C CA . ALA A 1 120 ? -20.353 -10.556 38.023 1.00 96.00 120 ALA A CA 1
ATOM 951 C C . ALA A 1 120 ? -20.193 -9.075 38.407 1.00 96.00 120 ALA A C 1
ATOM 953 O O . ALA A 1 120 ? -19.869 -8.762 39.554 1.00 96.00 120 ALA A O 1
ATOM 954 N N . ARG A 1 121 ? -20.480 -8.154 37.477 1.00 95.19 121 ARG A N 1
ATOM 955 C CA . ARG A 1 121 ? -20.493 -6.710 37.740 1.00 95.19 121 ARG A CA 1
ATOM 956 C C . ARG A 1 121 ? -21.478 -6.361 38.854 1.00 95.19 121 ARG A C 1
ATOM 958 O O . ARG A 1 121 ? -21.098 -5.675 39.798 1.00 95.19 121 ARG A O 1
ATOM 965 N N . ASN A 1 122 ? -22.707 -6.871 38.789 1.00 96.56 122 ASN A N 1
ATOM 966 C CA . ASN A 1 122 ? -23.731 -6.607 39.803 1.00 96.56 122 ASN A CA 1
ATOM 967 C C . ASN A 1 122 ? -23.326 -7.130 41.193 1.00 96.56 122 ASN A C 1
ATOM 969 O O . ASN A 1 122 ? -23.513 -6.438 42.196 1.00 96.56 122 ASN A O 1
ATOM 973 N N . GLU A 1 123 ? -22.715 -8.316 41.270 1.00 97.06 123 GLU A N 1
ATOM 974 C CA . GLU A 1 123 ? -22.185 -8.848 42.531 1.00 97.06 123 GLU A CA 1
ATOM 975 C C . GLU A 1 123 ? -21.055 -7.987 43.108 1.00 97.06 123 GLU A C 1
ATOM 977 O O . GLU A 1 123 ? -21.021 -7.726 44.315 1.00 97.06 123 GLU A O 1
ATOM 982 N N . LEU A 1 124 ? -20.122 -7.541 42.262 1.00 97.12 124 LEU A N 1
ATOM 983 C CA . LEU A 1 124 ? -19.003 -6.697 42.678 1.00 97.12 124 LEU A CA 1
ATOM 984 C C . LEU A 1 124 ? -19.480 -5.325 43.155 1.00 97.12 124 LEU A C 1
ATOM 986 O O . LEU A 1 124 ? -19.043 -4.873 44.212 1.00 97.12 124 LEU A O 1
ATOM 990 N N . VAL A 1 125 ? -20.421 -4.702 42.440 1.00 97.38 125 VAL A N 1
ATOM 991 C CA . VAL A 1 125 ? -21.051 -3.437 42.851 1.00 97.38 125 VAL A CA 1
ATOM 992 C C . VAL A 1 125 ? -21.729 -3.592 44.214 1.00 97.38 125 VAL A C 1
ATOM 994 O O . VAL A 1 125 ? -21.527 -2.761 45.097 1.00 97.38 125 VAL A O 1
ATOM 997 N N . SER A 1 126 ? -22.449 -4.696 44.439 1.00 96.75 126 SER A N 1
ATOM 998 C CA . SER A 1 126 ? -23.059 -4.983 45.743 1.00 96.75 126 SER A CA 1
ATOM 999 C C . SER A 1 126 ? -22.019 -5.139 46.860 1.00 96.75 126 SER A C 1
ATOM 1001 O O . SER A 1 126 ? -22.218 -4.645 47.970 1.00 96.75 126 SER A O 1
ATOM 1003 N N . LYS A 1 127 ? -20.884 -5.799 46.591 1.00 97.31 127 LYS A N 1
ATOM 1004 C CA . LYS A 1 127 ? -19.789 -5.923 47.569 1.00 97.31 127 LYS A CA 1
ATOM 1005 C C . LYS A 1 127 ? -19.162 -4.570 47.898 1.00 97.31 127 LYS A C 1
ATOM 1007 O O . LYS A 1 127 ? -18.947 -4.295 49.076 1.00 97.31 127 LYS A O 1
ATOM 1012 N N . ILE A 1 128 ? -18.901 -3.738 46.888 1.00 97.25 128 ILE A N 1
ATOM 1013 C CA . ILE A 1 128 ? -18.338 -2.391 47.066 1.00 97.25 128 ILE A CA 1
ATOM 1014 C C . ILE A 1 128 ? -19.237 -1.557 47.978 1.00 97.25 128 ILE A C 1
ATOM 1016 O O . ILE A 1 128 ? -18.756 -1.030 48.978 1.00 97.25 128 ILE A O 1
ATOM 1020 N N . ASP A 1 129 ? -20.538 -1.515 47.691 1.00 97.06 129 ASP A N 1
ATOM 1021 C CA . ASP A 1 129 ? -21.507 -0.761 48.488 1.00 97.06 129 ASP A CA 1
ATOM 1022 C C . ASP A 1 129 ? -21.556 -1.248 49.950 1.00 97.06 129 ASP A C 1
ATOM 1024 O O . ASP A 1 129 ? -21.537 -0.455 50.894 1.00 97.06 129 ASP A O 1
ATOM 1028 N N . ARG A 1 130 ? -21.528 -2.569 50.172 1.00 95.81 130 ARG A N 1
ATOM 1029 C CA . ARG A 1 130 ? -21.482 -3.136 51.531 1.00 95.81 130 ARG A CA 1
ATOM 1030 C C . ARG A 1 130 ? -20.206 -2.750 52.277 1.00 95.81 130 ARG A C 1
ATOM 1032 O O . ARG A 1 130 ? -20.273 -2.463 53.471 1.00 95.81 130 ARG A O 1
ATOM 1039 N N . PHE A 1 131 ? -19.059 -2.742 51.602 1.00 95.50 131 PHE A N 1
ATOM 1040 C CA . PHE A 1 131 ? -17.793 -2.351 52.221 1.00 95.50 131 PHE A CA 1
ATOM 1041 C C . PHE A 1 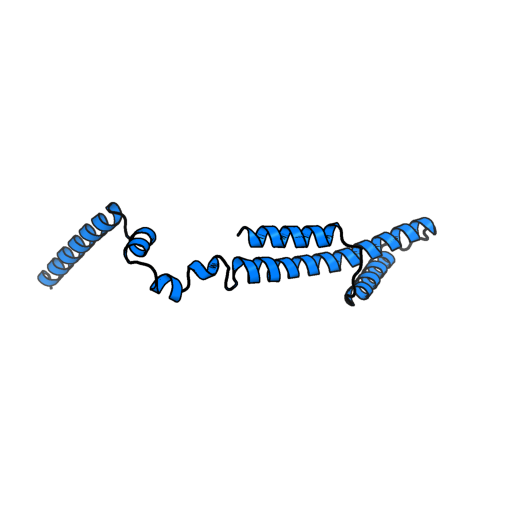131 ? -17.719 -0.849 52.504 1.00 95.50 131 PHE A C 1
ATOM 1043 O O . PHE A 1 131 ? -17.238 -0.474 53.570 1.00 95.50 131 PHE A O 1
ATOM 1050 N N . GLN A 1 132 ? -18.250 0.001 51.623 1.00 95.56 132 GLN A N 1
ATOM 1051 C CA . GLN A 1 132 ? -18.331 1.448 51.853 1.00 95.56 132 GLN A CA 1
ATOM 1052 C C . GLN A 1 132 ? -19.202 1.780 53.064 1.00 95.56 132 GLN A C 1
ATOM 1054 O O . GLN A 1 132 ? -18.749 2.489 53.961 1.00 95.56 132 GLN A O 1
ATOM 1059 N N . ARG A 1 133 ? -20.392 1.178 53.165 1.00 93.81 133 ARG A N 1
ATOM 1060 C CA . ARG A 1 133 ? -21.257 1.341 54.344 1.00 93.81 133 ARG A CA 1
ATOM 1061 C C . ARG A 1 133 ? -20.592 0.840 55.627 1.00 93.81 133 ARG A C 1
ATOM 1063 O O . ARG A 1 133 ? -20.703 1.473 56.670 1.00 93.81 133 ARG A O 1
ATOM 1070 N N . GLY A 1 134 ? -19.865 -0.277 55.556 1.00 92.31 134 GLY A N 1
ATOM 1071 C CA . GLY A 1 134 ? -19.070 -0.772 56.682 1.00 92.31 134 GLY A CA 1
ATOM 1072 C C . GLY A 1 134 ? -17.991 0.221 57.125 1.00 92.31 134 GLY A C 1
ATOM 1073 O O . GLY A 1 134 ? -17.842 0.461 58.320 1.00 92.31 134 GLY A O 1
ATOM 1074 N N . MET A 1 135 ? -17.286 0.836 56.170 1.00 90.81 135 MET A N 1
ATOM 1075 C CA . MET A 1 135 ? -16.274 1.855 56.450 1.00 90.81 135 MET A CA 1
ATOM 1076 C C . MET A 1 135 ? -16.856 3.109 57.107 1.00 90.81 135 MET A C 1
ATOM 1078 O O . MET A 1 135 ? -16.242 3.635 58.033 1.00 90.81 135 MET A O 1
ATOM 1082 N N . GLU A 1 136 ? -18.019 3.577 56.652 1.00 91.31 136 GLU A N 1
ATOM 1083 C CA . GLU A 1 136 ? -18.711 4.737 57.231 1.00 91.31 136 GLU A CA 1
ATOM 1084 C C . GLU A 1 136 ? -19.114 4.510 58.690 1.00 91.31 136 GLU A C 1
ATOM 1086 O O . GLU A 1 136 ? -19.022 5.432 59.491 1.00 91.31 136 GLU A O 1
ATOM 1091 N N . ILE A 1 137 ? -19.502 3.284 59.055 1.00 89.06 137 ILE A N 1
ATOM 1092 C CA . ILE A 1 137 ? -19.853 2.930 60.440 1.00 89.06 137 ILE A CA 1
ATOM 1093 C C . ILE A 1 137 ? -18.612 2.892 61.347 1.00 89.06 137 ILE A C 1
ATOM 1095 O O . ILE A 1 137 ? -18.707 3.164 62.541 1.00 89.06 137 ILE A O 1
ATOM 1099 N N . THR A 1 138 ? -17.447 2.531 60.805 1.00 76.31 138 THR A N 1
ATOM 1100 C CA . THR A 1 138 ? -16.177 2.470 61.554 1.00 76.31 138 THR A CA 1
ATOM 1101 C C . THR A 1 138 ? -15.436 3.808 61.662 1.00 76.31 138 THR A C 1
ATOM 1103 O O . THR A 1 138 ? -14.335 3.833 62.216 1.00 76.31 138 THR A O 1
ATOM 1106 N N . ARG A 1 139 ? -15.995 4.893 61.118 1.00 53.28 139 ARG A N 1
ATOM 1107 C CA . ARG A 1 139 ? -15.400 6.234 61.098 1.00 53.28 139 ARG A CA 1
ATOM 1108 C C . ARG A 1 139 ? -16.062 7.148 62.123 1.00 53.28 139 ARG A C 1
ATOM 1110 O O . ARG A 1 139 ? -15.318 7.975 62.693 1.00 53.28 139 ARG A O 1
#

Radius of gyration: 31.52 Å; chains: 1; bounding box: 68×25×89 Å

Secondary structure (DSSP, 8-state):
-HHHHHHHHHHHHHHHHS-S----THHHHHHHHHHHHHHHH--SPPPHHHHHHHHHHHHHHHHHHHHHHHHHHHII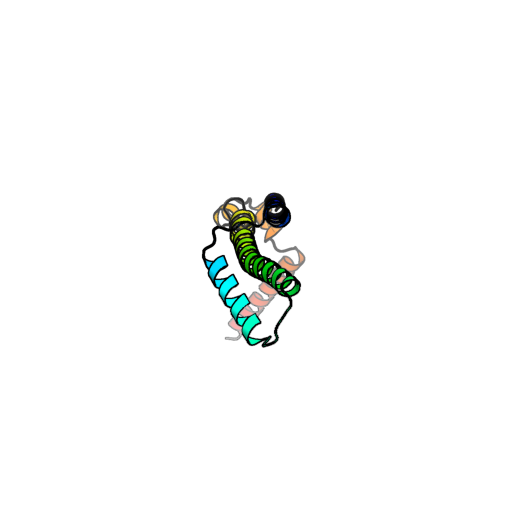IIIIIIIIISTTSGGGGG-HHHHHTS-HHHHHHHHPPPHHHHHHHHHHHHHHHHHHHHHHHT-

Organism: NCBI:txid2070753

Foldseek 3Di:
DVVLVVQLVVLVCCLVPPDLDDPDPCLVVQLVVLVVVVCVVDPDDDDPVVVVVVSVVSSVVSSVVVSVVVSVVCSCVVRPCPAAVHPVHPVVCPDPVNVVVDDPVVCCVVPNDDPVRVVVVVVVVVVVVVVVVVVVVVD

pLDDT: mean 86.51, std 8.88, range [53.28, 97.38]

Sequence (139 aa):
MANAMEQLRTLLKDERRGPLQTVNHYFADNLAATREERFLSKLKKRSNDEQAVDDIHDILKSFYKVAMKRFNDNVVVQVVERCILGDEGAFQALTPEIIGDMSDRALEDIAGENYAISSARNELVSKIDRFQRGMEITR

InterPro domains:
  IPR020850 GTPase effector domain [PS51388] (53-139)